Protein AF-A0A531L6J0-F1 (afdb_monomer_lite)

Foldseek 3Di:
DDPDDPVLVVLVVVLPLVPDDPVVNVVLVVVVVVDDSVVSSVVSVPPDD

pLDDT: mean 93.03, std 9.57, range [47.88, 97.56]

Secondary structure (DSSP, 8-state):
--SS-HHHHHHHHHHTGGGS-HHHHHHHHHHHHHS-HHHHHHHHHH---

Structure (mmCIF, N/CA/C/O backbone):
data_AF-A0A531L6J0-F1
#
_entry.id   AF-A0A531L6J0-F1
#
loop_
_atom_site.group_PDB
_atom_site.id
_atom_site.type_symbol
_atom_site.labe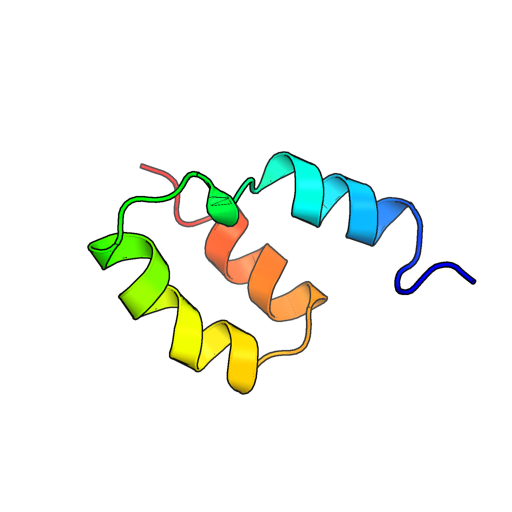l_atom_id
_atom_site.label_alt_id
_atom_site.label_comp_id
_atom_site.label_asym_id
_atom_site.label_entity_id
_atom_site.label_seq_id
_atom_site.pdbx_PDB_ins_code
_atom_site.Cartn_x
_atom_site.Cartn_y
_atom_site.Cartn_z
_atom_site.occupancy
_atom_site.B_iso_or_equiv
_atom_site.auth_seq_id
_atom_site.auth_comp_id
_atom_site.auth_asym_id
_atom_site.auth_atom_id
_atom_site.pdbx_PDB_model_num
ATOM 1 N N . ARG A 1 1 ? 1.060 -17.295 15.134 1.00 89.81 1 ARG A N 1
ATOM 2 C CA . ARG A 1 1 ? 0.785 -15.902 15.573 1.00 89.81 1 ARG A CA 1
ATOM 3 C C . ARG A 1 1 ? 0.409 -15.086 14.343 1.00 89.81 1 ARG A C 1
ATOM 5 O O . ARG A 1 1 ? 1.129 -15.188 13.358 1.00 89.81 1 ARG A O 1
ATOM 12 N N . GLN A 1 2 ? -0.683 -14.320 14.380 1.00 88.25 2 GLN A N 1
ATOM 13 C CA . GLN A 1 2 ? -1.038 -13.413 13.282 1.00 88.25 2 GLN A CA 1
ATOM 14 C C . GLN A 1 2 ? -0.020 -12.268 13.179 1.00 88.25 2 GLN A C 1
ATOM 16 O O . GLN A 1 2 ? 0.416 -11.735 14.202 1.00 88.25 2 GLN A O 1
ATOM 21 N N . ARG A 1 3 ? 0.383 -11.926 11.949 1.00 93.69 3 ARG A N 1
ATOM 22 C CA . ARG A 1 3 ? 1.320 -10.820 11.677 1.00 93.69 3 ARG A CA 1
ATOM 23 C C . ARG A 1 3 ? 0.633 -9.457 11.730 1.00 93.69 3 ARG A C 1
ATOM 25 O O . ARG A 1 3 ? 1.267 -8.487 12.124 1.00 93.69 3 ARG A O 1
ATOM 32 N N . PHE A 1 4 ? -0.647 -9.416 11.368 1.00 94.88 4 PHE A N 1
ATOM 33 C CA . PHE A 1 4 ? -1.463 -8.209 11.290 1.00 94.88 4 PHE A CA 1
ATOM 34 C C . PHE A 1 4 ? -2.833 -8.445 11.924 1.00 94.88 4 PHE A C 1
ATOM 36 O O . PHE A 1 4 ? -3.263 -9.592 12.063 1.00 94.88 4 PHE A O 1
ATOM 43 N N . ALA A 1 5 ? -3.510 -7.357 12.294 1.00 95.62 5 ALA A N 1
ATOM 44 C CA . ALA A 1 5 ? -4.912 -7.400 12.691 1.00 95.62 5 ALA A CA 1
ATOM 45 C C . ALA A 1 5 ? -5.790 -7.844 11.510 1.00 95.62 5 ALA A C 1
ATOM 47 O O . ALA A 1 5 ? -5.459 -7.576 10.355 1.00 95.62 5 ALA A O 1
ATOM 48 N N . GLU A 1 6 ? -6.928 -8.468 11.806 1.00 96.06 6 GLU A N 1
ATOM 49 C CA . GLU A 1 6 ? -7.849 -9.032 10.808 1.00 96.06 6 GLU A CA 1
ATOM 50 C C . GLU A 1 6 ? -8.246 -8.022 9.720 1.00 96.06 6 GLU A C 1
ATOM 52 O O . GLU A 1 6 ? -8.163 -8.325 8.533 1.00 96.06 6 GLU A O 1
ATOM 57 N N . LYS A 1 7 ? -8.549 -6.777 10.109 1.00 95.88 7 LYS A N 1
ATOM 58 C CA . LYS A 1 7 ? -8.865 -5.692 9.167 1.00 95.88 7 LYS A CA 1
ATOM 59 C C . LYS A 1 7 ? -7.729 -5.420 8.174 1.00 95.88 7 LYS A C 1
ATOM 61 O O . LYS A 1 7 ? -7.981 -5.240 6.988 1.00 95.88 7 LYS A O 1
ATOM 66 N N . THR A 1 8 ? -6.486 -5.372 8.648 1.00 96.25 8 THR A N 1
ATOM 67 C CA . THR A 1 8 ? -5.316 -5.120 7.795 1.00 96.25 8 THR A CA 1
ATOM 68 C C . THR A 1 8 ? -5.021 -6.327 6.906 1.00 96.25 8 THR A C 1
ATOM 70 O O . THR A 1 8 ? -4.689 -6.150 5.740 1.00 96.25 8 THR A O 1
ATOM 73 N N . ALA A 1 9 ? -5.196 -7.551 7.415 1.00 96.56 9 ALA A N 1
ATOM 74 C CA . ALA A 1 9 ? -5.048 -8.766 6.616 1.00 96.56 9 ALA A CA 1
ATOM 75 C C . ALA A 1 9 ? -6.051 -8.811 5.449 1.00 96.56 9 ALA A C 1
ATOM 77 O O . ALA A 1 9 ? -5.634 -9.006 4.311 1.00 96.56 9 ALA A O 1
ATOM 78 N N . ALA A 1 10 ? -7.331 -8.513 5.703 1.00 96.44 10 ALA A N 1
ATOM 79 C CA . ALA A 1 10 ? -8.367 -8.473 4.668 1.00 96.44 10 ALA A CA 1
ATOM 80 C C . ALA A 1 10 ? -8.071 -7.439 3.565 1.00 96.44 10 ALA A C 1
ATOM 82 O O . ALA A 1 10 ? -8.308 -7.693 2.387 1.00 96.44 10 ALA A O 1
ATOM 83 N N . ARG A 1 11 ? -7.504 -6.283 3.933 1.00 96.81 11 ARG A N 1
ATOM 84 C CA . ARG A 1 11 ? -7.059 -5.260 2.974 1.00 96.81 11 ARG A CA 1
ATOM 85 C C . ARG A 1 11 ? -5.906 -5.749 2.095 1.00 96.81 11 ARG A C 1
ATOM 87 O O . ARG A 1 11 ? -5.945 -5.576 0.883 1.00 96.81 11 ARG A O 1
ATOM 94 N N . ILE A 1 12 ? -4.908 -6.410 2.687 1.00 96.12 12 ILE A N 1
ATOM 95 C CA . ILE A 1 12 ? -3.781 -7.001 1.944 1.00 96.12 12 ILE A CA 1
ATOM 96 C C . ILE A 1 1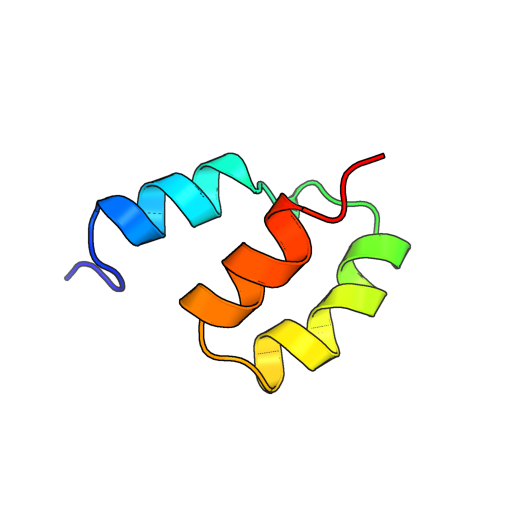2 ? -4.278 -8.060 0.954 1.00 96.12 12 ILE A C 1
ATOM 98 O O . ILE A 1 12 ? -3.832 -8.075 -0.192 1.00 96.12 12 ILE A O 1
ATOM 102 N N . GLU A 1 13 ? -5.207 -8.915 1.385 1.00 95.94 13 GLU A N 1
ATOM 103 C CA . GLU A 1 13 ? -5.850 -9.923 0.535 1.00 95.94 13 GLU A CA 1
ATOM 104 C C . GLU A 1 13 ? -6.641 -9.293 -0.609 1.00 95.94 13 GLU A C 1
ATOM 106 O O . GLU A 1 13 ? -6.484 -9.708 -1.754 1.00 95.94 13 GLU A O 1
ATOM 111 N N . SER A 1 14 ? -7.417 -8.244 -0.328 1.00 95.94 14 SER A N 1
ATOM 112 C CA . SER A 1 14 ? -8.165 -7.515 -1.354 1.00 95.94 14 SER A CA 1
ATOM 113 C C . SER A 1 14 ? -7.263 -6.794 -2.356 1.00 95.94 14 SER A C 1
ATOM 115 O O . SER A 1 14 ? -7.652 -6.645 -3.512 1.00 95.94 14 SER A O 1
ATOM 117 N N . LEU A 1 15 ? -6.090 -6.317 -1.930 1.00 95.69 15 LEU A N 1
ATOM 118 C CA . LEU A 1 15 ? -5.145 -5.638 -2.814 1.00 95.69 15 LEU A CA 1
ATOM 119 C C . LEU A 1 15 ? -4.494 -6.614 -3.809 1.00 95.69 15 LEU A C 1
ATOM 121 O O . LEU A 1 15 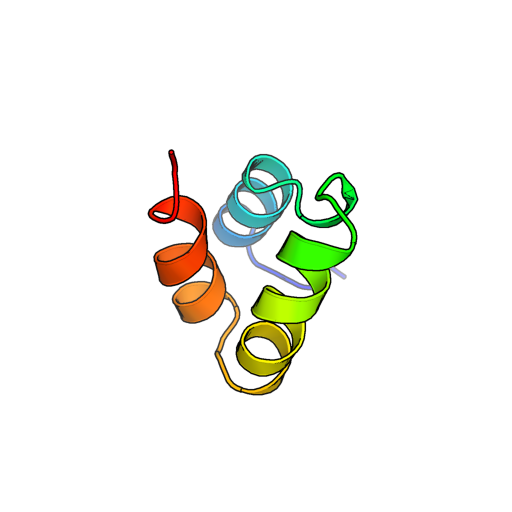? -4.180 -6.219 -4.935 1.00 95.69 15 LEU A O 1
ATOM 125 N N . GLY A 1 16 ? -4.274 -7.868 -3.391 1.00 95.81 16 GLY A N 1
ATOM 126 C CA . GLY A 1 16 ? -3.802 -8.951 -4.261 1.00 95.81 16 GLY A CA 1
ATOM 127 C C . GLY A 1 16 ? -2.487 -8.639 -4.976 1.00 95.81 16 GLY A C 1
ATOM 128 O O . GLY A 1 16 ? -2.319 -8.965 -6.147 1.00 95.81 16 GLY A O 1
ATOM 129 N N . TRP A 1 17 ? -1.555 -7.952 -4.305 1.00 94.06 17 TRP A N 1
ATOM 130 C CA . TRP A 1 17 ? -0.367 -7.391 -4.965 1.00 94.06 17 TRP A CA 1
ATOM 131 C C . TRP A 1 17 ? 0.589 -8.437 -5.548 1.00 94.06 17 TRP A C 1
ATOM 133 O O . TRP A 1 17 ? 1.392 -8.119 -6.422 1.00 94.06 17 TRP A O 1
ATOM 143 N N . TRP A 1 18 ? 0.502 -9.686 -5.091 1.00 94.38 18 TRP A N 1
ATOM 144 C CA . TRP A 1 18 ? 1.253 -10.811 -5.651 1.00 94.38 18 TRP A CA 1
ATOM 145 C C . TRP A 1 18 ? 0.806 -11.190 -7.070 1.00 94.38 18 TRP A C 1
ATOM 147 O O . TRP A 1 18 ? 1.600 -11.774 -7.800 1.00 94.38 18 TRP A O 1
ATOM 157 N N . ASP A 1 19 ? -0.413 -10.826 -7.477 1.00 95.69 19 ASP A N 1
ATOM 158 C CA . ASP A 1 19 ? -0.945 -11.075 -8.824 1.00 95.69 19 ASP A CA 1
ATOM 159 C C . ASP A 1 19 ? -0.701 -9.898 -9.785 1.00 95.69 19 ASP A C 1
ATOM 161 O O . ASP A 1 19 ? -1.126 -9.915 -10.942 1.00 95.69 19 ASP A O 1
ATOM 165 N N . TRP A 1 20 ? -0.031 -8.838 -9.327 1.00 94.88 20 TRP A N 1
ATOM 166 C CA . TRP A 1 20 ? 0.271 -7.683 -10.166 1.00 94.88 20 TRP A CA 1
ATOM 167 C C . TRP A 1 20 ? 1.304 -8.001 -11.250 1.00 94.88 20 TRP A C 1
ATOM 169 O O . TRP A 1 20 ? 2.171 -8.860 -11.086 1.00 94.88 20 TRP A O 1
ATOM 179 N N . SER A 1 21 ? 1.262 -7.236 -12.348 1.00 95.88 21 SER A N 1
ATOM 180 C CA . SER A 1 21 ? 2.331 -7.276 -13.348 1.00 95.88 21 SER A CA 1
ATOM 181 C C . SER A 1 21 ? 3.673 -6.878 -12.724 1.00 95.88 21 SER A C 1
ATOM 183 O O . SER A 1 21 ? 3.723 -6.104 -11.760 1.00 95.88 21 SER A O 1
ATOM 185 N N . VAL A 1 22 ? 4.773 -7.370 -13.300 1.00 96.62 22 VAL A N 1
ATOM 186 C CA . VAL A 1 22 ? 6.134 -7.094 -12.814 1.00 96.62 22 VAL A CA 1
ATOM 187 C C . VAL A 1 22 ? 6.405 -5.589 -12.752 1.00 96.62 22 VAL A C 1
ATOM 189 O O . VAL A 1 22 ? 7.016 -5.111 -11.800 1.00 96.62 22 VAL A O 1
ATOM 192 N N . GLU A 1 23 ? 5.901 -4.821 -13.717 1.00 96.00 23 GLU A N 1
ATOM 193 C CA . GLU A 1 23 ? 6.065 -3.369 -13.778 1.00 96.00 23 GLU A CA 1
ATOM 194 C C . GLU A 1 23 ? 5.324 -2.669 -12.638 1.00 96.00 23 GLU A C 1
ATOM 196 O O . GLU A 1 23 ? 5.864 -1.750 -12.019 1.00 96.00 23 GLU A O 1
ATOM 201 N N . LYS A 1 24 ? 4.091 -3.094 -12.330 1.00 94.62 24 LYS A N 1
ATOM 202 C CA . LYS A 1 24 ? 3.326 -2.528 -11.213 1.00 94.62 24 LYS A CA 1
ATOM 203 C C . LYS A 1 24 ? 3.972 -2.897 -9.879 1.00 94.62 24 LYS A C 1
ATOM 205 O O . LYS A 1 24 ? 4.161 -2.015 -9.044 1.00 94.62 24 LYS A O 1
ATOM 210 N N . LEU A 1 25 ? 4.382 -4.154 -9.708 1.00 95.75 25 LEU A N 1
ATOM 211 C CA . LEU A 1 25 ? 5.078 -4.600 -8.504 1.00 95.75 25 LEU A CA 1
ATOM 212 C C . LEU A 1 25 ? 6.396 -3.839 -8.300 1.00 95.75 25 LEU A C 1
ATOM 214 O O . LEU A 1 25 ? 6.657 -3.362 -7.201 1.00 95.75 25 LEU A O 1
ATOM 218 N N . ALA A 1 26 ? 7.186 -3.637 -9.358 1.00 96.44 26 ALA A N 1
ATOM 219 C CA . ALA A 1 26 ? 8.435 -2.879 -9.292 1.00 96.44 26 ALA A CA 1
ATOM 220 C C . ALA A 1 26 ? 8.225 -1.428 -8.830 1.00 96.44 26 ALA A C 1
ATOM 222 O O . ALA A 1 26 ? 9.019 -0.922 -8.038 1.00 96.44 26 ALA A O 1
ATOM 223 N N . ARG A 1 27 ? 7.138 -0.772 -9.266 1.00 95.75 27 ARG A N 1
ATOM 224 C CA . ARG A 1 27 ? 6.768 0.573 -8.788 1.00 95.75 27 ARG A CA 1
ATOM 225 C C . ARG A 1 27 ? 6.368 0.589 -7.310 1.00 95.75 27 ARG A C 1
ATOM 227 O O . ARG A 1 27 ? 6.580 1.601 -6.651 1.00 95.75 27 ARG A O 1
ATOM 234 N N . ALA A 1 28 ? 5.826 -0.512 -6.797 1.00 96.19 28 ALA A N 1
ATOM 235 C CA . ALA A 1 28 ? 5.350 -0.625 -5.422 1.00 96.19 28 ALA A CA 1
ATOM 236 C C . ALA A 1 28 ? 6.436 -0.998 -4.406 1.00 96.19 28 ALA A C 1
ATOM 238 O O . ALA A 1 28 ? 6.296 -0.671 -3.230 1.00 96.19 28 ALA A O 1
ATOM 239 N N . ILE A 1 29 ? 7.530 -1.639 -4.834 1.00 96.50 29 ILE A N 1
ATOM 240 C CA . ILE A 1 29 ? 8.616 -2.076 -3.937 1.00 96.50 29 ILE A CA 1
ATOM 241 C C . ILE A 1 29 ? 9.174 -0.936 -3.064 1.00 96.50 29 ILE A C 1
ATOM 243 O O . ILE A 1 29 ? 9.281 -1.146 -1.853 1.00 96.50 29 ILE A O 1
ATOM 247 N N . PRO A 1 30 ? 9.505 0.260 -3.599 1.00 97.50 30 PRO A N 1
ATOM 248 C CA . PRO A 1 30 ? 10.007 1.354 -2.769 1.00 97.50 30 PRO A CA 1
ATOM 249 C C . PRO A 1 30 ? 9.020 1.761 -1.669 1.00 97.50 30 PRO A C 1
ATOM 251 O O . PRO A 1 30 ? 9.423 1.999 -0.532 1.00 97.50 30 PRO A O 1
ATOM 254 N N . ASP A 1 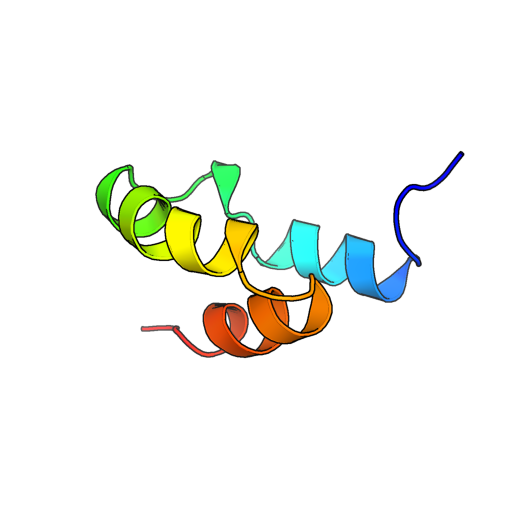31 ? 7.721 1.772 -1.9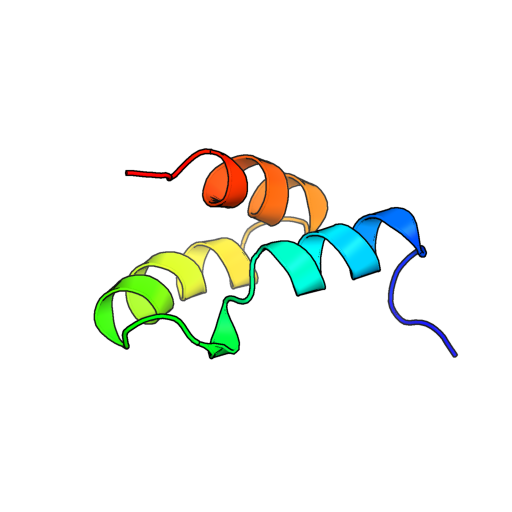77 1.00 97.31 31 ASP A N 1
ATOM 255 C CA . ASP A 1 31 ? 6.678 2.099 -1.007 1.00 97.31 31 ASP A CA 1
ATOM 256 C C . ASP A 1 31 ? 6.496 0.981 0.031 1.00 97.31 31 ASP A C 1
ATOM 258 O O . ASP A 1 31 ? 6.343 1.277 1.212 1.00 97.31 31 ASP A O 1
ATOM 262 N N . MET A 1 32 ? 6.577 -0.297 -0.363 1.00 95.50 32 MET A N 1
ATOM 263 C CA . MET A 1 32 ? 6.534 -1.432 0.576 1.00 95.50 32 MET A CA 1
ATOM 264 C C . MET A 1 32 ? 7.672 -1.381 1.604 1.00 95.50 32 MET A C 1
ATOM 266 O O . MET A 1 32 ? 7.512 -1.846 2.731 1.00 95.50 32 MET A O 1
ATOM 270 N N . GLN A 1 33 ? 8.833 -0.855 1.207 1.00 96.81 33 GLN A N 1
ATOM 271 C CA . GLN A 1 33 ? 10.004 -0.723 2.073 1.00 96.81 33 GLN A CA 1
ATOM 272 C C . GLN A 1 33 ? 9.945 0.526 2.959 1.00 96.81 33 GLN A C 1
ATOM 274 O O . GLN A 1 33 ? 10.456 0.497 4.078 1.00 96.81 33 GLN A O 1
ATOM 279 N N . ALA A 1 34 ? 9.365 1.619 2.458 1.00 97.56 34 ALA A N 1
ATOM 280 C CA . ALA A 1 34 ? 9.387 2.920 3.122 1.00 97.56 34 ALA A CA 1
ATOM 281 C C . ALA A 1 34 ? 8.154 3.201 3.995 1.00 97.56 34 ALA A C 1
ATOM 283 O O . ALA A 1 34 ? 8.257 3.950 4.968 1.00 97.56 34 ALA A O 1
ATOM 284 N N . LEU A 1 35 ? 6.989 2.650 3.648 1.00 96.69 35 LEU A N 1
ATOM 285 C CA . LEU A 1 35 ? 5.716 2.970 4.293 1.00 96.69 35 LEU A CA 1
ATOM 286 C C . LEU A 1 35 ? 5.337 1.944 5.364 1.00 96.69 35 LEU A C 1
ATOM 288 O O . LEU A 1 35 ? 5.698 0.768 5.295 1.00 96.69 35 LEU A O 1
ATOM 292 N N . SER A 1 36 ? 4.536 2.3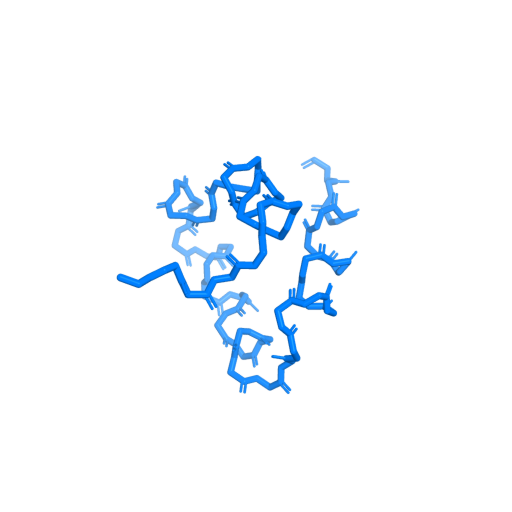81 6.344 1.00 96.56 36 SER A N 1
ATOM 293 C CA . SER A 1 36 ? 3.776 1.428 7.155 1.00 96.56 36 SER A CA 1
ATOM 294 C C . SER A 1 36 ? 2.775 0.685 6.272 1.00 96.56 36 SER A C 1
ATOM 296 O O . SER A 1 36 ? 2.362 1.185 5.222 1.00 96.56 36 SER A O 1
ATOM 298 N N . ILE A 1 37 ? 2.348 -0.499 6.709 1.00 95.81 37 ILE A N 1
ATOM 299 C CA . ILE A 1 37 ? 1.410 -1.306 5.928 1.00 95.81 37 ILE A CA 1
ATOM 300 C C . ILE A 1 37 ? 0.088 -0.565 5.681 1.00 95.81 37 ILE A C 1
ATOM 302 O O . ILE A 1 37 ? -0.460 -0.649 4.590 1.00 95.81 37 ILE A O 1
ATOM 306 N N . GLU A 1 38 ? -0.394 0.222 6.643 1.00 95.81 38 GLU A N 1
ATOM 307 C CA . GLU A 1 38 ? -1.603 1.034 6.495 1.00 95.81 38 GLU A CA 1
ATOM 308 C C . GLU A 1 38 ? -1.434 2.119 5.428 1.00 95.81 38 GLU A C 1
ATOM 310 O O . GLU A 1 38 ? -2.292 2.239 4.562 1.00 95.81 38 GLU A O 1
ATOM 315 N N . ALA A 1 39 ? -0.315 2.852 5.439 1.00 96.69 39 ALA A N 1
ATOM 316 C CA . ALA A 1 39 ? -0.047 3.900 4.455 1.00 96.69 39 ALA A CA 1
ATOM 317 C C . ALA A 1 39 ? 0.201 3.328 3.049 1.00 96.69 39 ALA A C 1
ATOM 319 O O . ALA A 1 39 ? -0.200 3.929 2.052 1.00 96.69 39 ALA A O 1
ATOM 320 N N . PHE A 1 40 ? 0.830 2.152 2.961 1.00 96.31 40 PHE A N 1
ATOM 321 C CA . PHE A 1 40 ? 0.966 1.414 1.709 1.00 96.31 40 PHE A CA 1
ATOM 322 C C . PHE A 1 40 ? -0.407 1.037 1.137 1.00 96.31 40 PHE A C 1
ATOM 324 O O . PHE A 1 40 ? -0.689 1.331 -0.022 1.00 96.31 40 PHE A O 1
ATOM 331 N N . LEU A 1 41 ? -1.279 0.444 1.956 1.00 96.06 41 LEU A N 1
ATOM 332 C CA . LEU A 1 41 ? -2.637 0.086 1.547 1.00 96.06 41 LEU A CA 1
ATOM 333 C C . LEU A 1 41 ? -3.444 1.325 1.144 1.00 96.06 41 LEU A C 1
ATOM 335 O O . LEU A 1 41 ? -4.035 1.329 0.072 1.00 96.06 41 LEU A O 1
ATOM 339 N N . ASP A 1 42 ? -3.407 2.402 1.934 1.00 95.44 42 ASP A N 1
ATOM 340 C CA . ASP A 1 42 ? -4.114 3.649 1.617 1.00 95.44 42 ASP A CA 1
ATOM 341 C C . ASP A 1 42 ? -3.684 4.215 0.257 1.00 95.44 42 ASP A C 1
ATOM 343 O O . ASP A 1 42 ? -4.518 4.691 -0.507 1.00 95.44 42 ASP A O 1
ATOM 347 N N . ARG A 1 43 ? -2.397 4.137 -0.089 1.00 94.50 43 ARG A N 1
ATOM 348 C CA . ARG A 1 43 ? -1.906 4.605 -1.388 1.00 94.50 43 ARG A CA 1
ATOM 349 C C . ARG A 1 43 ? -2.356 3.707 -2.539 1.00 94.50 43 ARG A C 1
ATOM 351 O O . ARG A 1 43 ? -2.862 4.201 -3.542 1.00 94.50 43 ARG A O 1
ATOM 358 N N . TRP A 1 44 ? -2.154 2.401 -2.402 1.00 95.00 44 TRP A N 1
ATOM 359 C CA . TRP A 1 44 ? -2.270 1.461 -3.516 1.00 95.00 44 TRP A CA 1
ATOM 360 C C . TRP A 1 44 ? -3.683 0.893 -3.715 1.00 95.00 44 TRP A C 1
ATOM 362 O O . TRP A 1 44 ? -3.986 0.417 -4.806 1.00 95.00 44 TRP A O 1
ATOM 372 N N . GLU A 1 45 ? -4.570 0.994 -2.720 1.00 93.19 45 GLU A N 1
ATOM 373 C CA . GLU A 1 45 ? -6.008 0.718 -2.880 1.00 93.19 45 GLU A CA 1
ATOM 374 C C . GLU A 1 45 ? -6.720 1.791 -3.714 1.00 93.19 45 GLU A C 1
ATOM 376 O O . GLU A 1 45 ? -7.719 1.494 -4.361 1.00 93.19 45 GLU A O 1
ATOM 381 N N . HIS A 1 46 ? -6.212 3.028 -3.713 1.00 84.50 46 HIS A N 1
ATOM 382 C CA . HIS A 1 46 ? -6.783 4.142 -4.478 1.00 84.50 46 HIS A CA 1
ATOM 383 C C . HIS A 1 46 ? -6.109 4.341 -5.840 1.00 84.50 46 HIS A C 1
ATOM 385 O O . HIS A 1 46 ? -6.645 5.059 -6.682 1.00 84.50 46 HIS A O 1
ATOM 391 N N . GLU A 1 47 ? -4.967 3.691 -6.095 1.00 73.81 47 GLU A N 1
ATOM 392 C CA . GLU A 1 47 ? -4.287 3.679 -7.400 1.00 73.81 47 GLU A CA 1
ATOM 393 C C . GLU A 1 47 ? -4.988 2.722 -8.392 1.00 73.81 47 GLU A C 1
ATOM 395 O O . GLU A 1 47 ? -4.348 1.924 -9.082 1.00 73.81 47 GLU A O 1
ATOM 400 N N . ILE A 1 48 ? -6.325 2.790 -8.436 1.00 53.12 48 ILE A N 1
ATOM 401 C CA . ILE A 1 48 ? -7.171 2.147 -9.444 1.00 53.12 48 ILE A CA 1
ATOM 402 C C . ILE A 1 48 ? -7.310 3.123 -10.616 1.00 53.12 48 ILE A C 1
ATOM 404 O O . ILE A 1 48 ? -7.882 4.208 -10.471 1.00 53.12 48 ILE A O 1
ATOM 408 N N . PRO A 1 49 ? -6.757 2.747 -11.773 1.00 47.88 49 PRO A N 1
ATOM 409 C CA . PRO A 1 49 ? -7.595 2.572 -12.956 1.00 47.88 49 PRO A CA 1
ATOM 410 C C . PRO A 1 49 ? -7.647 1.113 -13.422 1.00 47.88 49 PRO A C 1
ATOM 412 O O . PRO A 1 49 ? -6.600 0.424 -13.384 1.00 47.88 49 PRO A O 1
#

Radius of gyration: 10.88 Å; chains: 1; bounding box: 19×20×29 Å

Sequence (49 aa):
RQRFAEKTAARIESLGWWDWSVEKLARAIPDMQALSIEAFLDRWEHEIP